Protein AF-A0A241W2V7-F1 (afdb_monomer_lite)

Sequence (87 aa):
MRKNTVSKNNGQIFLMYMDVVLYATHATQPFTSRDLSLYVIQGNEKVAYHCVAYLIELGYLEAVGRGIYRATQYAKDIMNVERKIVV

Foldseek 3Di:
DDPPPDDPPPVVLVVLLVQVLVCQLPDPAWDALVCCCVPGDVDDSVSSVVSQVVCVVVQQKDDPDDRTIGGDVVSNVVVCVVVDDPD

Structure (mmCIF, N/CA/C/O backbone):
data_AF-A0A241W2V7-F1
#
_entry.id   AF-A0A241W2V7-F1
#
loop_
_atom_site.group_PDB
_atom_site.id
_atom_site.type_symbol
_atom_site.label_atom_id
_atom_site.label_alt_id
_atom_site.label_comp_id
_atom_site.label_asym_id
_atom_site.label_entity_id
_atom_site.label_seq_id
_atom_site.pdbx_PDB_ins_code
_atom_site.Cartn_x
_atom_site.Cartn_y
_atom_site.Cartn_z
_atom_site.occupancy
_atom_site.B_iso_or_equiv
_atom_site.auth_seq_id
_atom_site.auth_comp_id
_atom_site.auth_asym_id
_atom_site.auth_atom_id
_atom_site.pdbx_PDB_model_num
ATOM 1 N N . MET A 1 1 ? 23.165 1.159 -35.617 1.00 41.97 1 MET A N 1
ATOM 2 C CA . MET A 1 1 ? 21.760 1.442 -35.242 1.00 41.97 1 MET A CA 1
ATOM 3 C C . MET A 1 1 ? 21.634 1.447 -33.722 1.00 41.97 1 MET A C 1
ATOM 5 O O . MET A 1 1 ? 21.730 0.390 -33.112 1.00 41.97 1 MET A O 1
ATOM 9 N N . ARG A 1 2 ? 21.492 2.623 -33.095 1.00 42.28 2 ARG A N 1
ATOM 10 C CA . ARG A 1 2 ? 21.168 2.723 -31.662 1.00 42.28 2 ARG A CA 1
ATOM 11 C C . ARG A 1 2 ? 19.698 2.339 -31.491 1.00 42.28 2 ARG A C 1
ATOM 13 O O . ARG A 1 2 ? 18.837 2.958 -32.105 1.00 42.28 2 ARG A O 1
ATOM 20 N N . LYS A 1 3 ? 19.420 1.294 -30.709 1.00 43.38 3 LYS A N 1
ATOM 21 C CA . LYS A 1 3 ? 18.052 0.957 -30.307 1.00 43.38 3 LYS A CA 1
ATOM 22 C C . LYS A 1 3 ? 17.541 2.108 -29.438 1.00 43.38 3 LYS A C 1
ATOM 24 O O . LYS A 1 3 ? 18.168 2.431 -28.434 1.00 43.38 3 LYS A O 1
ATOM 29 N N . ASN A 1 4 ? 16.440 2.733 -29.843 1.00 38.41 4 ASN A N 1
ATOM 30 C CA . ASN A 1 4 ? 15.711 3.697 -29.025 1.00 38.41 4 ASN A CA 1
ATOM 31 C C . ASN A 1 4 ? 15.141 2.973 -27.795 1.00 38.41 4 ASN A C 1
ATOM 33 O O . ASN A 1 4 ? 14.048 2.418 -27.841 1.00 38.41 4 ASN A O 1
ATOM 37 N N . THR A 1 5 ? 15.891 2.942 -26.696 1.00 42.84 5 THR A N 1
ATOM 38 C CA . THR A 1 5 ? 15.414 2.520 -25.371 1.00 42.84 5 THR A CA 1
ATOM 39 C C . THR A 1 5 ? 14.718 3.696 -24.694 1.00 42.84 5 THR A C 1
ATOM 41 O O . THR A 1 5 ? 15.223 4.274 -23.739 1.00 42.84 5 THR A O 1
ATOM 44 N N . VAL A 1 6 ? 13.549 4.080 -25.200 1.00 51.09 6 VAL A N 1
ATOM 45 C CA . VAL A 1 6 ? 12.616 4.888 -24.409 1.00 51.09 6 VAL A CA 1
ATOM 46 C C . VAL A 1 6 ? 11.693 3.913 -23.668 1.00 51.09 6 VAL A C 1
ATOM 48 O O . VAL A 1 6 ? 11.032 3.089 -24.289 1.00 51.09 6 VAL A O 1
ATOM 51 N N . SER A 1 7 ? 11.663 4.009 -22.332 1.00 48.41 7 SER A N 1
ATOM 52 C CA . SER A 1 7 ? 10.523 3.621 -21.480 1.00 48.41 7 SER A CA 1
ATOM 53 C C . SER A 1 7 ? 10.147 2.125 -21.336 1.00 48.41 7 SER A C 1
ATOM 55 O O . SER A 1 7 ? 8.981 1.767 -21.489 1.00 48.41 7 SER A O 1
ATOM 57 N N . LYS A 1 8 ? 11.071 1.231 -20.946 1.00 48.69 8 LYS A N 1
ATOM 58 C CA . LYS A 1 8 ? 10.673 -0.092 -20.390 1.00 48.69 8 LYS A CA 1
ATOM 59 C C . LYS A 1 8 ? 10.460 -0.096 -18.867 1.00 48.69 8 LYS A C 1
ATOM 61 O O . LYS A 1 8 ? 9.626 -0.854 -18.391 1.00 48.69 8 LYS A O 1
ATOM 66 N N . ASN A 1 9 ? 11.129 0.786 -18.120 1.00 66.25 9 ASN A N 1
ATOM 67 C CA . ASN A 1 9 ? 11.106 0.746 -16.650 1.00 66.25 9 ASN A CA 1
ATOM 68 C C . ASN A 1 9 ? 9.891 1.456 -16.027 1.00 66.25 9 ASN A C 1
ATOM 70 O O . ASN A 1 9 ? 9.341 0.966 -15.048 1.00 66.25 9 ASN A O 1
ATOM 74 N N . ASN A 1 10 ? 9.431 2.579 -16.593 1.00 74.19 10 ASN A N 1
ATOM 75 C CA . ASN A 1 10 ? 8.392 3.398 -15.950 1.00 74.19 10 ASN A CA 1
ATOM 76 C C . ASN A 1 10 ? 7.024 2.705 -15.917 1.00 74.19 10 ASN A C 1
ATOM 78 O O . ASN A 1 10 ? 6.325 2.786 -14.912 1.00 74.19 10 ASN A O 1
ATOM 82 N N . GLY A 1 11 ? 6.662 1.989 -16.987 1.00 81.69 11 GLY A N 1
ATOM 83 C CA . GLY A 1 11 ? 5.416 1.220 -17.030 1.00 81.69 11 GLY A CA 1
ATOM 84 C C . GLY A 1 11 ? 5.402 0.077 -16.013 1.00 81.69 11 GLY A C 1
ATOM 85 O O . GLY A 1 11 ? 4.406 -0.121 -15.332 1.00 81.69 11 GLY A O 1
ATOM 86 N N . GLN A 1 12 ? 6.525 -0.629 -15.850 1.00 84.75 12 GLN A N 1
ATOM 87 C CA . GLN A 1 12 ? 6.650 -1.704 -14.859 1.00 84.75 12 GLN A CA 1
ATOM 88 C C . GLN A 1 12 ? 6.584 -1.173 -13.423 1.00 84.75 12 GLN A C 1
ATOM 90 O O . GLN A 1 12 ? 5.931 -1.776 -12.579 1.00 84.75 12 GLN A O 1
ATOM 95 N N . ILE A 1 13 ? 7.209 -0.022 -13.158 1.00 87.12 13 ILE A N 1
ATOM 96 C CA . ILE A 1 13 ? 7.143 0.647 -11.852 1.00 87.12 13 ILE A CA 1
ATOM 97 C C . ILE A 1 13 ? 5.711 1.101 -11.544 1.00 87.12 13 ILE A C 1
ATOM 99 O O . ILE A 1 13 ? 5.227 0.885 -10.438 1.00 87.12 13 ILE A O 1
ATOM 103 N N . PHE A 1 14 ? 5.016 1.689 -12.521 1.00 90.44 14 PHE A N 1
ATOM 104 C CA . PHE A 1 14 ? 3.617 2.080 -12.362 1.00 90.44 14 PHE A CA 1
ATOM 105 C C . PHE A 1 14 ? 2.715 0.880 -12.050 1.00 90.44 14 PHE A C 1
ATOM 107 O O . PHE A 1 14 ? 1.925 0.943 -11.111 1.00 90.44 14 PHE A O 1
ATOM 114 N N . LEU A 1 15 ? 2.857 -0.218 -12.802 1.00 91.94 15 LEU A N 1
ATOM 115 C CA . LEU A 1 15 ? 2.090 -1.442 -12.557 1.00 91.94 15 LEU A CA 1
ATOM 116 C C . LEU A 1 15 ? 2.370 -2.003 -11.161 1.00 91.94 15 LEU A C 1
ATOM 118 O O . LEU A 1 15 ? 1.431 -2.305 -10.442 1.00 91.94 15 LEU A O 1
ATOM 122 N N . MET A 1 16 ? 3.633 -2.014 -10.728 1.00 92.50 16 MET A N 1
ATOM 123 C CA . MET A 1 16 ? 4.000 -2.426 -9.372 1.00 92.50 16 MET A CA 1
ATOM 124 C C . MET A 1 16 ? 3.300 -1.582 -8.295 1.00 92.50 16 MET A C 1
ATOM 126 O O . MET A 1 16 ? 2.832 -2.125 -7.297 1.00 92.50 16 MET A O 1
ATOM 130 N N . TYR A 1 17 ? 3.213 -0.260 -8.472 1.00 94.62 17 TYR A N 1
ATOM 131 C CA . TYR A 1 17 ? 2.476 0.600 -7.541 1.00 94.62 17 TYR A CA 1
ATOM 132 C C . TYR A 1 17 ? 0.981 0.280 -7.533 1.00 94.62 17 TYR A C 1
ATOM 134 O O . TYR A 1 17 ? 0.387 0.179 -6.460 1.00 94.62 17 TYR A O 1
ATOM 142 N N . MET A 1 18 ? 0.389 0.064 -8.708 1.00 95.19 18 MET A N 1
ATOM 143 C CA . MET A 1 18 ? -1.021 -0.307 -8.824 1.00 95.19 18 MET A CA 1
ATOM 144 C C . MET A 1 18 ? -1.324 -1.672 -8.204 1.00 95.19 18 MET A C 1
ATOM 146 O O . MET A 1 18 ? -2.320 -1.793 -7.495 1.00 95.19 18 MET A O 1
ATOM 150 N N . ASP A 1 19 ? -0.453 -2.664 -8.383 1.00 95.12 19 ASP A N 1
ATOM 151 C CA . ASP A 1 19 ? -0.597 -3.990 -7.776 1.00 95.12 19 ASP A CA 1
ATOM 152 C C . ASP A 1 19 ? -0.602 -3.899 -6.241 1.00 95.12 19 ASP A C 1
ATOM 154 O O . ASP A 1 19 ? -1.430 -4.522 -5.573 1.00 95.12 19 ASP A O 1
ATOM 158 N N . VAL A 1 20 ? 0.266 -3.057 -5.666 1.00 96.19 20 VAL A N 1
ATOM 159 C CA . VAL A 1 20 ? 0.302 -2.818 -4.214 1.00 96.19 20 VAL A CA 1
ATOM 160 C C . VAL A 1 20 ? -0.946 -2.092 -3.725 1.00 96.19 20 VAL A C 1
ATOM 162 O O . VAL A 1 20 ? -1.503 -2.487 -2.701 1.00 96.19 20 VAL A O 1
ATOM 165 N N . VAL A 1 21 ? -1.420 -1.062 -4.432 1.00 96.75 21 VAL A N 1
ATOM 166 C CA . VAL A 1 21 ? -2.658 -0.355 -4.058 1.00 96.75 21 VAL A CA 1
ATOM 167 C C . VAL A 1 21 ? -3.866 -1.291 -4.149 1.00 96.75 21 VAL A C 1
ATOM 169 O O . VAL A 1 21 ? -4.696 -1.313 -3.238 1.00 96.75 21 VAL A O 1
ATOM 172 N N . LEU A 1 22 ? -3.951 -2.116 -5.194 1.00 95.69 22 LEU A N 1
ATOM 173 C CA . LEU A 1 22 ? -5.022 -3.097 -5.365 1.00 95.69 22 LEU A CA 1
ATOM 174 C C . LEU A 1 22 ? -5.026 -4.130 -4.231 1.00 95.69 22 LEU A C 1
ATOM 176 O O . LEU A 1 22 ? -6.077 -4.382 -3.639 1.00 95.69 22 LEU A O 1
ATOM 180 N N . TYR A 1 23 ? -3.856 -4.671 -3.884 1.00 96.12 23 TYR A N 1
ATOM 181 C CA . TYR A 1 23 ? -3.699 -5.566 -2.738 1.00 96.12 23 TYR A CA 1
ATOM 182 C C . TYR A 1 23 ? -4.124 -4.882 -1.431 1.00 96.12 23 TYR A C 1
ATOM 184 O O . TYR A 1 23 ? -4.966 -5.394 -0.695 1.00 96.12 23 TYR A O 1
ATOM 192 N N . ALA A 1 24 ? -3.580 -3.696 -1.154 1.00 96.62 24 ALA A N 1
ATOM 193 C CA . ALA A 1 24 ? -3.775 -2.996 0.110 1.00 96.62 24 ALA A CA 1
ATOM 194 C C . ALA A 1 24 ? -5.233 -2.591 0.356 1.00 96.62 24 ALA A C 1
ATOM 196 O O . ALA A 1 24 ? -5.700 -2.608 1.495 1.00 96.62 24 ALA A O 1
ATOM 197 N N . THR A 1 25 ? -5.954 -2.221 -0.701 1.00 96.50 25 THR A N 1
ATOM 198 C CA . THR A 1 25 ? -7.356 -1.790 -0.621 1.00 96.50 25 THR A CA 1
ATOM 199 C C . THR A 1 25 ? -8.322 -2.944 -0.353 1.00 96.50 25 THR A C 1
ATOM 201 O O . THR A 1 25 ? -9.370 -2.720 0.253 1.00 96.50 25 THR A O 1
ATOM 204 N N . HIS A 1 26 ? -7.941 -4.175 -0.708 1.00 94.25 26 HIS A N 1
ATOM 205 C CA . HIS A 1 26 ? -8.704 -5.399 -0.438 1.00 94.25 26 HIS A CA 1
ATOM 206 C C . HIS A 1 26 ? -8.196 -6.180 0.783 1.00 94.25 26 HIS A C 1
ATOM 208 O O . HIS A 1 26 ? -8.852 -7.125 1.225 1.00 94.25 26 HIS A O 1
ATOM 214 N N . ALA A 1 27 ? -7.051 -5.797 1.352 1.00 94.69 27 ALA A N 1
ATOM 215 C CA . ALA A 1 27 ? -6.517 -6.418 2.554 1.00 94.69 27 ALA A CA 1
ATOM 216 C C . ALA A 1 27 ? -7.463 -6.189 3.747 1.00 94.69 27 ALA A C 1
ATOM 218 O O . ALA A 1 27 ? -7.757 -5.056 4.135 1.00 94.69 27 ALA A O 1
ATOM 219 N N . THR A 1 28 ? -7.926 -7.278 4.363 1.00 91.06 28 THR A N 1
ATOM 220 C CA . THR A 1 28 ? -8.810 -7.232 5.541 1.00 91.06 28 THR A CA 1
ATOM 221 C C . THR A 1 28 ? -8.056 -6.964 6.844 1.00 91.06 28 THR A C 1
ATOM 223 O O . THR A 1 28 ? -8.677 -6.694 7.868 1.00 91.06 28 THR A O 1
ATOM 226 N N . GLN A 1 29 ? -6.725 -7.062 6.826 1.00 95.06 29 GLN A N 1
ATOM 227 C CA . GLN A 1 29 ? -5.843 -6.816 7.966 1.00 95.06 29 GLN A CA 1
ATOM 228 C C . GLN A 1 29 ? -4.633 -5.974 7.526 1.00 95.06 29 GLN A C 1
ATOM 230 O O . GLN A 1 29 ? -4.269 -6.012 6.347 1.00 95.06 29 GLN A O 1
ATOM 235 N N . PRO A 1 30 ? -4.001 -5.218 8.443 1.00 96.94 30 PRO A N 1
ATOM 236 C CA . PRO A 1 30 ? -2.741 -4.541 8.155 1.00 96.94 30 PRO A CA 1
ATOM 237 C C . PRO A 1 30 ? -1.644 -5.522 7.716 1.00 96.94 30 PRO A C 1
ATOM 239 O O . PRO A 1 30 ? -1.624 -6.671 8.149 1.00 96.94 30 PRO A O 1
ATOM 242 N N . PHE A 1 31 ? -0.718 -5.055 6.883 1.00 97.00 31 PHE A N 1
ATOM 243 C CA . PHE A 1 31 ? 0.329 -5.868 6.257 1.00 97.00 31 PHE A CA 1
ATOM 244 C C . PHE A 1 31 ? 1.716 -5.238 6.424 1.00 97.00 31 PHE A C 1
ATOM 246 O O . PHE A 1 31 ? 1.857 -4.069 6.784 1.00 97.00 31 PHE A O 1
ATOM 253 N N . THR A 1 32 ? 2.755 -6.014 6.140 1.00 95.88 32 THR A N 1
ATOM 254 C CA . THR A 1 32 ? 4.162 -5.599 6.202 1.00 95.88 32 THR A CA 1
ATOM 255 C C . THR A 1 32 ? 4.783 -5.496 4.806 1.00 95.88 32 THR A C 1
ATOM 257 O O . THR A 1 32 ? 4.263 -6.037 3.828 1.00 95.88 32 THR A O 1
ATOM 260 N N . SER A 1 33 ? 5.949 -4.851 4.692 1.00 92.75 33 SER A N 1
ATOM 261 C CA . SER A 1 33 ? 6.726 -4.847 3.437 1.00 92.75 33 SER A CA 1
ATOM 262 C C . SER A 1 33 ? 7.154 -6.254 3.011 1.00 92.75 33 SER A C 1
ATOM 264 O O . SER A 1 33 ? 7.292 -6.527 1.817 1.00 92.75 33 SER A O 1
ATOM 266 N N . ARG A 1 34 ? 7.325 -7.165 3.977 1.00 93.06 34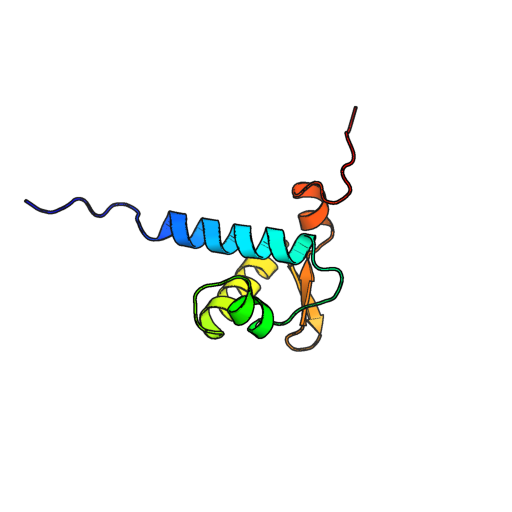 ARG A N 1
ATOM 267 C CA . ARG A 1 34 ? 7.620 -8.572 3.710 1.00 93.06 34 ARG A CA 1
ATOM 268 C C . ARG A 1 34 ? 6.453 -9.261 3.009 1.00 93.06 34 ARG A C 1
ATOM 270 O O . ARG A 1 34 ? 6.689 -9.948 2.019 1.00 93.06 34 ARG A O 1
ATOM 277 N N . ASP A 1 35 ? 5.221 -9.030 3.454 1.00 94.00 35 ASP A N 1
ATOM 278 C CA . ASP A 1 35 ? 4.028 -9.590 2.803 1.00 94.00 35 ASP A CA 1
ATOM 279 C C . ASP A 1 35 ? 3.936 -9.135 1.343 1.00 94.00 35 ASP A C 1
ATOM 281 O O . ASP A 1 35 ? 3.739 -9.950 0.444 1.00 94.00 35 ASP A O 1
ATOM 285 N N . LEU A 1 36 ? 4.195 -7.851 1.080 1.00 93.81 36 LEU A N 1
ATOM 286 C CA . LEU A 1 36 ? 4.228 -7.334 -0.289 1.00 93.81 36 LEU A CA 1
ATOM 287 C C . LEU A 1 36 ? 5.310 -8.001 -1.142 1.00 93.81 36 LEU A C 1
ATOM 289 O O . LEU A 1 36 ? 5.050 -8.323 -2.296 1.00 93.81 36 LEU A O 1
ATOM 293 N N . SER A 1 37 ? 6.505 -8.237 -0.594 1.00 93.00 37 SER A N 1
ATOM 294 C CA . SER A 1 37 ? 7.575 -8.926 -1.331 1.00 93.00 37 SER A CA 1
ATOM 295 C C . SER A 1 37 ? 7.271 -10.398 -1.627 1.00 93.00 37 SER A C 1
ATOM 297 O O . SER A 1 37 ? 7.790 -10.946 -2.592 1.00 93.00 37 SER A O 1
ATOM 299 N N . LEU A 1 38 ? 6.440 -11.047 -0.805 1.00 91.12 38 LEU A N 1
ATOM 300 C CA . LEU A 1 38 ? 6.077 -12.454 -0.980 1.00 91.12 38 LEU A CA 1
ATOM 301 C C . LEU A 1 38 ? 4.895 -12.640 -1.933 1.00 91.12 38 LEU A C 1
ATOM 303 O O . LEU A 1 38 ? 4.870 -13.617 -2.678 1.00 91.12 38 LEU A O 1
ATOM 307 N N . TYR A 1 39 ? 3.920 -11.728 -1.897 1.00 89.88 39 TYR A N 1
ATOM 308 C CA . TYR A 1 39 ? 2.619 -11.945 -2.536 1.00 89.88 39 TYR A CA 1
ATOM 309 C C . TYR A 1 39 ? 2.300 -10.986 -3.684 1.00 89.88 39 TYR A C 1
ATOM 311 O O . TYR A 1 39 ? 1.392 -11.276 -4.459 1.00 89.88 39 TYR A O 1
ATOM 319 N N . VAL A 1 40 ? 3.008 -9.859 -3.807 1.00 91.56 40 VAL A N 1
ATOM 320 C CA . VAL A 1 40 ? 2.637 -8.787 -4.749 1.00 91.56 40 VAL A CA 1
ATOM 321 C C . VAL A 1 40 ? 3.795 -8.418 -5.671 1.00 91.56 40 VAL A C 1
ATOM 323 O O . VAL A 1 40 ? 3.665 -8.439 -6.891 1.00 91.56 40 VAL A O 1
ATOM 326 N N . ILE A 1 41 ? 4.951 -8.091 -5.101 1.00 87.81 41 ILE A N 1
ATOM 327 C CA . ILE A 1 41 ? 6.103 -7.584 -5.840 1.00 87.81 41 ILE A CA 1
ATOM 328 C C . ILE A 1 41 ? 7.034 -8.751 -6.158 1.00 87.81 41 ILE A C 1
ATOM 330 O O . ILE A 1 41 ? 7.590 -9.363 -5.252 1.00 87.81 41 ILE A O 1
ATOM 334 N N . GLN A 1 42 ? 7.284 -9.008 -7.446 1.00 74.69 42 GLN A N 1
ATOM 335 C CA . GLN A 1 42 ? 8.371 -9.893 -7.879 1.00 74.69 42 GLN A CA 1
ATOM 336 C C . GLN A 1 42 ? 9.726 -9.218 -7.608 1.00 74.69 42 GLN A C 1
ATOM 338 O O . GLN A 1 42 ? 10.334 -8.616 -8.493 1.00 74.69 42 GLN A O 1
ATOM 343 N N . GLY A 1 43 ? 10.186 -9.244 -6.357 1.00 68.69 43 GLY A N 1
ATOM 344 C CA . GLY A 1 43 ? 11.379 -8.513 -5.947 1.00 68.69 43 GLY A CA 1
ATOM 345 C C . GLY A 1 43 ? 11.799 -8.775 -4.506 1.00 68.69 43 GLY A C 1
ATOM 346 O O . GLY A 1 43 ? 11.261 -9.635 -3.818 1.00 68.69 43 GLY A O 1
ATOM 347 N N . ASN A 1 44 ? 12.804 -8.027 -4.051 1.00 79.94 44 ASN A N 1
ATOM 348 C CA . ASN A 1 44 ? 13.283 -8.108 -2.675 1.00 79.94 44 ASN A CA 1
ATOM 349 C C . ASN A 1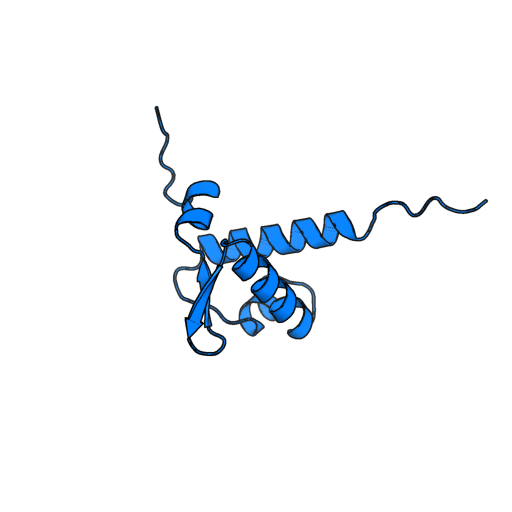 44 ? 12.531 -7.131 -1.752 1.00 79.94 44 ASN A C 1
ATOM 351 O O . ASN A 1 44 ? 11.939 -6.145 -2.195 1.00 79.94 44 ASN A O 1
ATOM 355 N N . GLU A 1 45 ? 12.605 -7.378 -0.445 1.00 88.00 45 GLU A N 1
ATOM 356 C CA . GLU A 1 45 ? 11.929 -6.582 0.590 1.00 88.00 45 GLU A CA 1
ATOM 357 C C . GLU A 1 45 ? 12.304 -5.089 0.558 1.00 88.00 45 GLU A C 1
ATOM 359 O O . GLU A 1 45 ? 11.492 -4.228 0.893 1.00 88.00 45 GLU A O 1
ATOM 364 N N . LYS A 1 46 ? 13.507 -4.751 0.076 1.00 89.88 46 LYS A N 1
ATOM 365 C CA . LYS A 1 46 ? 13.948 -3.359 -0.071 1.00 89.88 46 LYS A CA 1
ATOM 366 C C . LYS A 1 46 ? 13.123 -2.606 -1.118 1.00 89.88 46 LYS A C 1
ATOM 368 O O . LYS A 1 46 ? 12.755 -1.457 -0.886 1.00 89.88 46 LYS A O 1
ATOM 373 N N . VAL A 1 47 ? 12.807 -3.239 -2.251 1.00 90.12 47 VAL A N 1
ATOM 374 C CA . VAL A 1 47 ? 11.924 -2.645 -3.270 1.00 90.12 47 VAL A CA 1
ATOM 375 C C . VAL A 1 47 ? 10.522 -2.441 -2.700 1.00 90.12 47 VAL A C 1
ATOM 377 O O . VAL A 1 47 ? 9.955 -1.362 -2.861 1.00 90.12 47 VAL A O 1
ATOM 380 N N . ALA A 1 48 ? 9.999 -3.428 -1.966 1.00 92.94 48 ALA A N 1
ATOM 381 C CA . ALA A 1 48 ? 8.706 -3.309 -1.296 1.00 92.94 48 ALA A CA 1
ATOM 382 C C . ALA A 1 48 ? 8.676 -2.148 -0.292 1.00 92.94 48 ALA A C 1
ATOM 384 O O . ALA A 1 48 ? 7.739 -1.355 -0.296 1.00 92.94 48 ALA A O 1
ATOM 385 N N . TYR A 1 49 ? 9.732 -1.987 0.505 1.00 93.12 49 TYR A N 1
ATOM 386 C CA . TYR A 1 49 ? 9.865 -0.869 1.435 1.00 93.12 49 TYR A CA 1
ATOM 387 C C . TYR A 1 49 ? 9.830 0.496 0.729 1.00 93.12 49 TYR A C 1
ATOM 389 O O . TYR A 1 49 ? 9.085 1.381 1.147 1.00 93.12 49 TYR A O 1
ATOM 397 N N . HIS A 1 50 ? 10.593 0.671 -0.356 1.00 93.12 50 HIS A N 1
ATOM 398 C CA . HIS A 1 50 ? 10.588 1.928 -1.112 1.00 93.12 50 HIS A CA 1
ATOM 399 C C . HIS A 1 50 ? 9.234 2.202 -1.779 1.00 93.12 50 HIS A C 1
ATOM 401 O O . HIS A 1 50 ? 8.781 3.343 -1.787 1.00 93.12 50 HIS A O 1
ATOM 407 N N . CYS A 1 51 ? 8.574 1.158 -2.285 1.00 94.31 51 CYS A N 1
ATOM 408 C CA . CYS A 1 51 ? 7.224 1.244 -2.835 1.00 94.31 51 CYS A CA 1
ATOM 409 C C . CYS A 1 51 ? 6.219 1.735 -1.781 1.00 94.31 51 CYS A C 1
ATOM 411 O O . CYS A 1 51 ? 5.490 2.695 -2.022 1.00 94.31 51 CYS A O 1
ATOM 413 N N . VAL A 1 52 ? 6.237 1.143 -0.582 1.00 96.31 52 VAL A N 1
ATOM 414 C CA . VAL A 1 52 ? 5.372 1.570 0.526 1.00 96.31 52 VAL A CA 1
ATOM 415 C C . VAL A 1 52 ? 5.649 3.015 0.922 1.00 96.31 52 VAL A C 1
ATOM 417 O O . VAL A 1 52 ? 4.706 3.787 1.055 1.00 96.31 52 VAL A O 1
ATOM 420 N N . ALA A 1 53 ? 6.918 3.399 1.084 1.00 96.44 53 ALA A N 1
ATOM 421 C CA . ALA A 1 53 ? 7.278 4.766 1.458 1.00 96.44 53 ALA A CA 1
ATOM 422 C C . ALA A 1 53 ? 6.725 5.793 0.457 1.00 96.44 53 ALA A C 1
ATOM 424 O O . ALA A 1 53 ? 6.133 6.791 0.864 1.00 96.44 53 ALA A O 1
ATOM 425 N N . TYR A 1 54 ? 6.844 5.504 -0.840 1.00 96.62 54 TYR A N 1
ATOM 426 C CA . TYR A 1 54 ? 6.316 6.364 -1.894 1.00 96.62 54 TYR A CA 1
ATOM 427 C C . TYR A 1 54 ? 4.780 6.427 -1.893 1.00 96.62 54 TYR A C 1
ATOM 429 O O . TYR A 1 54 ? 4.193 7.499 -2.002 1.00 96.62 54 TYR A O 1
ATOM 437 N N . LEU A 1 55 ? 4.098 5.294 -1.707 1.00 97.38 55 LEU A N 1
ATOM 438 C CA . LEU A 1 55 ? 2.633 5.260 -1.646 1.00 97.38 55 LEU A CA 1
ATOM 439 C C . LEU A 1 55 ? 2.060 5.908 -0.374 1.00 97.38 55 LEU A C 1
ATOM 441 O O . LEU A 1 55 ? 0.923 6.382 -0.402 1.00 97.38 55 LEU A O 1
ATOM 445 N N . ILE A 1 56 ? 2.829 5.959 0.719 1.00 97.88 56 ILE A N 1
ATOM 446 C CA . ILE A 1 56 ? 2.494 6.759 1.906 1.00 97.88 56 ILE A CA 1
ATOM 447 C C . ILE A 1 56 ? 2.606 8.251 1.589 1.00 97.88 56 ILE A C 1
ATOM 449 O O . ILE A 1 56 ? 1.692 9.004 1.910 1.00 97.88 56 ILE A O 1
ATOM 453 N N . GLU A 1 57 ? 3.688 8.681 0.932 1.00 97.56 57 GLU A N 1
ATOM 454 C CA . GLU A 1 57 ? 3.876 10.081 0.521 1.00 97.56 57 GLU A CA 1
ATOM 455 C C . GLU A 1 57 ? 2.733 10.568 -0.384 1.00 97.56 57 GLU A C 1
ATOM 457 O O . GLU A 1 57 ? 2.255 11.691 -0.246 1.00 97.56 57 GLU A O 1
ATOM 462 N N . LEU A 1 58 ? 2.238 9.689 -1.257 1.00 96.88 58 LEU A N 1
ATOM 463 C CA . LEU A 1 58 ? 1.090 9.956 -2.124 1.00 96.88 58 LEU A CA 1
ATOM 464 C C . LEU A 1 58 ? -0.282 9.827 -1.428 1.00 96.88 58 LEU A C 1
ATOM 466 O O . LEU A 1 58 ? -1.304 10.093 -2.058 1.00 96.88 58 LEU A O 1
ATOM 470 N N . GLY A 1 59 ? -0.336 9.403 -0.161 1.00 97.38 59 GLY A N 1
ATOM 471 C CA . GLY A 1 59 ? -1.573 9.289 0.622 1.00 97.38 59 GLY A CA 1
ATOM 472 C C . GLY A 1 59 ? -2.420 8.040 0.348 1.00 97.38 59 GLY A C 1
ATOM 473 O O . GLY A 1 59 ? -3.550 7.945 0.835 1.00 97.38 59 GLY A O 1
ATOM 474 N N . TYR A 1 60 ? -1.905 7.061 -0.401 1.00 97.88 60 TYR A N 1
ATOM 475 C CA . TYR A 1 60 ? -2.616 5.801 -0.656 1.00 97.88 60 TYR A CA 1
ATOM 476 C C . TYR A 1 60 ? -2.499 4.812 0.507 1.00 97.88 60 TYR A C 1
ATOM 478 O O . TYR A 1 60 ? -3.413 4.024 0.758 1.00 97.88 60 TYR A O 1
ATOM 486 N N . LEU A 1 61 ? -1.376 4.847 1.224 1.00 98.31 61 LEU A N 1
ATOM 487 C CA . LEU A 1 61 ? -1.107 3.997 2.381 1.00 98.31 61 LEU A CA 1
ATOM 488 C C . LEU A 1 61 ? -0.858 4.839 3.633 1.00 98.31 61 LEU A C 1
ATOM 490 O O . LEU A 1 61 ? -0.462 5.997 3.555 1.00 98.31 61 LEU A O 1
ATOM 494 N N . GLU A 1 62 ? -1.029 4.224 4.796 1.00 98.06 62 GLU A N 1
ATOM 495 C CA . GLU A 1 62 ? -0.643 4.801 6.082 1.00 98.06 62 GLU A CA 1
ATOM 496 C C . GLU A 1 62 ? 0.040 3.761 6.975 1.00 98.06 62 GLU A C 1
ATOM 498 O O . GLU A 1 62 ? -0.250 2.561 6.907 1.00 98.06 62 GLU A O 1
ATOM 503 N N . ALA A 1 63 ? 0.963 4.224 7.821 1.00 97.25 63 ALA A N 1
ATOM 504 C CA . ALA A 1 63 ? 1.588 3.397 8.844 1.00 97.25 63 ALA A CA 1
ATOM 505 C C . ALA A 1 63 ? 0.694 3.345 10.090 1.00 97.25 63 ALA A C 1
ATOM 507 O O . ALA A 1 63 ? 0.340 4.377 10.653 1.00 97.25 63 ALA A O 1
ATOM 508 N N . VAL A 1 64 ? 0.373 2.137 10.548 1.00 96.38 64 VAL A N 1
ATOM 509 C CA . VAL A 1 64 ? -0.429 1.898 11.766 1.00 96.38 64 VAL A CA 1
ATOM 510 C C . VAL A 1 64 ? 0.393 1.309 12.911 1.00 96.38 64 VAL A C 1
ATOM 512 O O . VAL A 1 64 ? -0.117 1.062 13.999 1.00 96.38 64 VAL A O 1
ATOM 515 N N . GLY A 1 65 ? 1.681 1.081 12.669 1.00 94.12 65 GLY A N 1
ATOM 516 C CA . GLY A 1 65 ? 2.641 0.577 13.635 1.00 94.12 65 GLY A CA 1
ATOM 517 C C . GLY A 1 65 ? 4.037 0.515 13.024 1.00 94.12 65 GLY A C 1
ATOM 518 O O . GLY A 1 65 ? 4.253 0.881 11.866 1.00 94.12 65 GLY A O 1
ATOM 519 N N . ARG A 1 66 ? 5.011 0.030 13.798 1.00 93.56 66 ARG A N 1
ATOM 520 C CA . ARG A 1 66 ? 6.388 -0.121 13.315 1.00 93.56 66 ARG A CA 1
ATOM 521 C C . ARG A 1 66 ? 6.448 -1.196 12.224 1.00 93.56 66 ARG A C 1
ATOM 523 O O . ARG A 1 66 ? 6.421 -2.380 12.532 1.00 93.56 66 ARG A O 1
ATOM 530 N N . GLY A 1 67 ? 6.561 -0.767 10.966 1.00 92.94 67 GLY A N 1
ATOM 531 C CA . GLY A 1 67 ? 6.630 -1.667 9.808 1.00 92.94 67 GLY A CA 1
ATOM 532 C C . GLY A 1 67 ? 5.296 -2.324 9.439 1.00 92.94 67 GLY A C 1
ATOM 533 O O . GLY A 1 67 ? 5.302 -3.353 8.769 1.00 92.94 67 GLY A O 1
ATOM 534 N N . ILE A 1 68 ? 4.176 -1.753 9.894 1.00 97.31 68 ILE A N 1
ATOM 535 C CA . ILE A 1 68 ? 2.825 -2.264 9.646 1.00 97.31 68 ILE A CA 1
ATOM 536 C C . ILE A 1 68 ? 2.011 -1.169 8.956 1.00 97.31 68 ILE A C 1
ATOM 538 O O . ILE A 1 68 ? 1.960 -0.031 9.434 1.00 97.31 68 ILE A O 1
ATOM 542 N N . TYR A 1 69 ? 1.359 -1.527 7.855 1.00 97.81 69 TYR A N 1
ATOM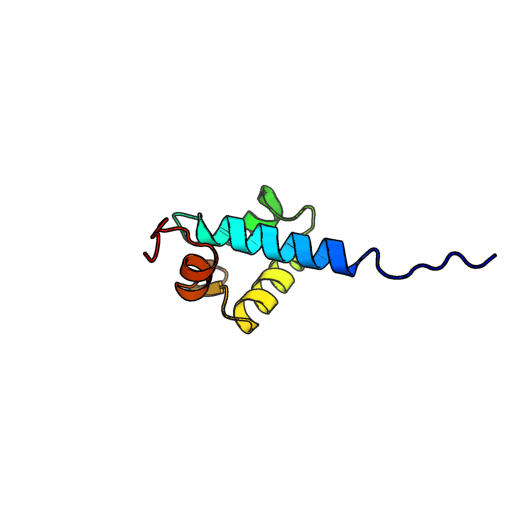 543 C CA . TYR A 1 69 ? 0.716 -0.605 6.928 1.00 97.81 69 TYR A CA 1
ATOM 544 C C . TYR A 1 69 ? -0.707 -1.044 6.589 1.00 97.81 69 TYR A C 1
ATOM 546 O O . TYR A 1 69 ? -1.053 -2.222 6.689 1.00 97.81 69 TYR A O 1
ATOM 554 N N . ARG A 1 70 ? -1.535 -0.096 6.154 1.00 97.81 70 ARG A N 1
ATOM 555 C CA . ARG A 1 70 ? -2.844 -0.365 5.544 1.00 97.81 70 ARG A CA 1
ATOM 556 C C . ARG A 1 70 ? -3.161 0.678 4.472 1.00 97.81 70 ARG A C 1
ATOM 558 O O . ARG A 1 70 ? -2.534 1.735 4.444 1.00 97.81 70 ARG A O 1
ATOM 565 N N . ALA A 1 71 ? -4.141 0.394 3.618 1.00 97.81 71 ALA A N 1
ATOM 566 C CA . ALA A 1 71 ? -4.685 1.400 2.707 1.00 97.81 71 ALA A CA 1
ATOM 567 C C . ALA A 1 71 ? -5.481 2.470 3.467 1.00 97.81 71 ALA A C 1
ATOM 569 O O . ALA A 1 71 ? -6.242 2.143 4.385 1.00 97.81 71 ALA A O 1
ATOM 570 N N . THR A 1 72 ? -5.335 3.727 3.048 1.00 97.38 72 THR A N 1
ATOM 571 C CA . THR A 1 72 ? -6.166 4.839 3.525 1.00 97.38 72 THR A CA 1
ATOM 572 C C . THR A 1 72 ? -7.597 4.711 2.999 1.00 97.38 72 THR A C 1
ATOM 574 O O . THR A 1 72 ? -7.859 3.989 2.032 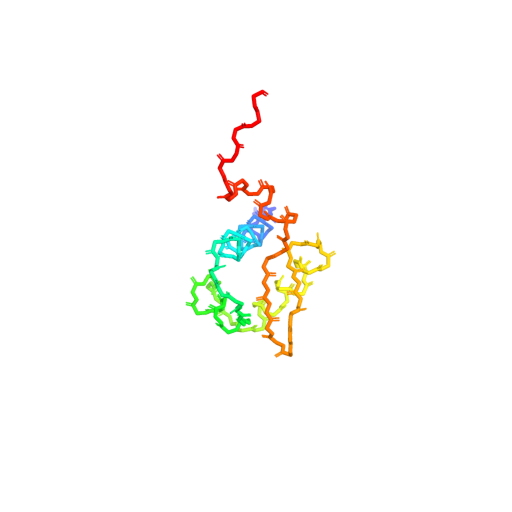1.00 97.38 72 THR A O 1
ATOM 577 N N . GLN A 1 73 ? -8.545 5.433 3.606 1.00 94.06 73 GLN A N 1
ATOM 578 C CA . GLN A 1 73 ? -9.911 5.487 3.073 1.00 94.06 73 GLN A CA 1
ATOM 579 C C . GLN A 1 73 ? -9.938 6.102 1.664 1.00 94.06 73 GLN A C 1
ATOM 581 O O . GLN A 1 73 ? -10.589 5.557 0.782 1.00 94.06 73 GLN A O 1
ATOM 586 N N . TYR A 1 74 ? -9.128 7.139 1.420 1.00 94.12 74 TYR A N 1
ATOM 587 C CA . TYR A 1 74 ? -8.955 7.752 0.099 1.00 94.12 74 TYR A CA 1
ATOM 588 C C . TYR A 1 74 ? -8.616 6.723 -0.992 1.00 94.12 74 TYR A C 1
ATOM 590 O O . TYR A 1 74 ? -9.254 6.697 -2.044 1.00 94.12 74 TYR A O 1
ATOM 598 N N . ALA A 1 75 ? -7.656 5.829 -0.728 1.00 95.62 75 ALA A N 1
ATOM 599 C CA . ALA A 1 75 ? -7.303 4.773 -1.674 1.00 95.62 75 ALA A CA 1
ATOM 600 C C . ALA A 1 75 ? -8.469 3.808 -1.932 1.00 95.62 75 ALA A C 1
ATOM 602 O O . ALA A 1 75 ? -8.702 3.412 -3.073 1.00 95.62 75 ALA A O 1
ATOM 603 N N . LYS A 1 76 ? -9.217 3.434 -0.888 1.00 94.50 76 LYS A N 1
ATOM 604 C CA . LYS A 1 76 ? -10.377 2.537 -1.013 1.00 94.50 76 LYS A CA 1
ATOM 605 C C . LYS A 1 76 ? -11.516 3.168 -1.808 1.00 94.50 76 LYS A C 1
ATOM 607 O O . LYS A 1 76 ? -12.145 2.473 -2.606 1.00 94.50 76 LYS A O 1
ATOM 612 N N . ASP A 1 77 ? -11.746 4.462 -1.615 1.00 91.38 77 ASP A N 1
ATOM 613 C CA . ASP A 1 77 ? -12.783 5.217 -2.315 1.00 91.38 77 ASP A CA 1
ATOM 614 C C . ASP A 1 77 ? -12.466 5.308 -3.813 1.00 91.38 77 ASP A C 1
ATOM 616 O O . ASP A 1 77 ? -13.317 4.992 -4.644 1.00 91.38 77 ASP A O 1
ATOM 620 N N . ILE A 1 78 ? -11.218 5.638 -4.172 1.00 91.31 78 ILE A N 1
ATOM 621 C CA . ILE A 1 78 ? -10.771 5.689 -5.575 1.00 91.31 78 ILE A CA 1
ATOM 622 C C . ILE A 1 78 ? -10.862 4.322 -6.249 1.00 91.31 78 ILE A C 1
ATOM 624 O O . ILE A 1 78 ? -11.281 4.227 -7.402 1.00 91.31 78 ILE A O 1
ATOM 628 N N . MET A 1 79 ? -10.496 3.259 -5.534 1.00 90.31 79 MET A N 1
ATOM 629 C CA . MET A 1 79 ? -10.582 1.892 -6.050 1.00 90.31 79 MET A CA 1
ATOM 630 C C . MET A 1 79 ? -12.014 1.331 -6.025 1.00 90.31 79 MET A C 1
ATOM 632 O O . MET A 1 79 ? -12.223 0.189 -6.430 1.00 90.31 79 MET A O 1
ATOM 636 N N . ASN A 1 80 ? -12.997 2.116 -5.561 1.00 85.00 80 ASN A N 1
ATOM 637 C CA . ASN A 1 80 ? -14.403 1.740 -5.418 1.00 85.00 80 ASN A CA 1
ATOM 638 C C . ASN A 1 80 ? -14.599 0.381 -4.716 1.00 85.00 80 ASN A C 1
ATOM 640 O O . ASN A 1 80 ? -15.423 -0.444 -5.121 1.00 85.00 80 ASN A O 1
ATOM 644 N N . VAL A 1 81 ? -13.832 0.131 -3.650 1.00 76.75 81 VAL A N 1
ATOM 645 C CA . VAL A 1 81 ? -13.857 -1.157 -2.929 1.00 76.75 81 VAL A CA 1
ATOM 646 C C . VAL A 1 81 ? -15.243 -1.445 -2.346 1.00 76.75 81 VAL A C 1
ATOM 648 O O . VAL A 1 81 ? -15.699 -2.587 -2.346 1.00 76.75 81 VAL A O 1
ATOM 651 N N . GLU A 1 82 ? -15.947 -0.406 -1.892 1.00 74.31 82 GLU A N 1
ATOM 652 C CA . GLU A 1 82 ? -17.296 -0.515 -1.321 1.00 74.31 82 GLU A CA 1
ATOM 653 C C . GLU A 1 82 ? -18.402 -0.664 -2.381 1.00 74.31 82 GLU A C 1
ATOM 655 O O . GLU A 1 82 ? -19.571 -0.804 -2.023 1.00 74.31 82 GLU A O 1
ATOM 660 N N . ARG A 1 83 ? -18.049 -0.664 -3.679 1.00 72.31 83 ARG A N 1
ATOM 661 C CA . ARG A 1 83 ? -18.962 -0.853 -4.823 1.00 72.31 83 ARG A CA 1
ATOM 662 C C . ARG A 1 83 ? -20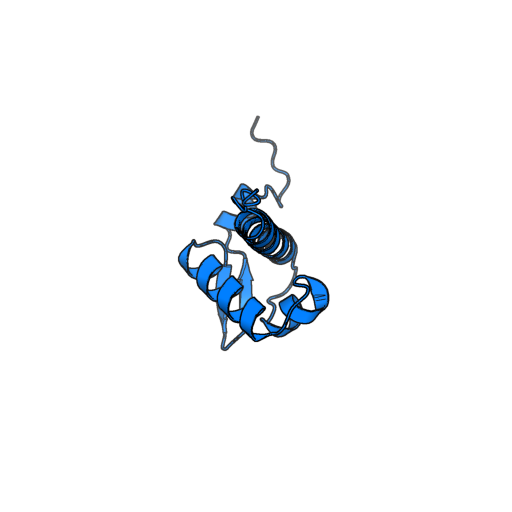.178 0.075 -4.793 1.00 72.31 83 ARG A C 1
ATOM 664 O O . ARG A 1 83 ? -21.284 -0.326 -5.161 1.00 72.31 83 ARG A O 1
ATOM 671 N N . LYS A 1 84 ? -19.992 1.321 -4.359 1.00 70.19 84 LYS A N 1
ATOM 672 C CA . LYS A 1 84 ? -21.073 2.308 -4.350 1.00 70.19 84 LYS A CA 1
ATOM 673 C C . LYS A 1 84 ? -21.201 2.894 -5.750 1.00 70.19 84 LYS A C 1
ATOM 675 O O . LYS A 1 84 ? -20.300 3.570 -6.237 1.00 70.19 84 LYS A O 1
ATOM 680 N N . ILE A 1 85 ? -22.323 2.617 -6.409 1.00 64.19 85 ILE A N 1
ATOM 681 C CA . ILE A 1 85 ? -22.706 3.328 -7.629 1.00 64.19 85 ILE A CA 1
ATOM 682 C C . ILE A 1 85 ? -23.246 4.681 -7.168 1.00 64.19 85 ILE A C 1
ATOM 684 O O . ILE A 1 85 ? -24.294 4.738 -6.527 1.00 64.19 85 ILE A O 1
ATOM 688 N N . VAL A 1 86 ? -22.509 5.756 -7.443 1.00 60.72 86 VAL A N 1
ATOM 689 C CA . VAL A 1 86 ? -23.051 7.111 -7.309 1.00 60.72 86 VAL A CA 1
ATOM 690 C C . VAL A 1 86 ? -23.958 7.317 -8.521 1.00 60.72 86 VAL A C 1
ATOM 692 O O . VAL A 1 86 ? -23.463 7.462 -9.637 1.00 60.72 86 VAL A O 1
ATOM 695 N N . VAL A 1 87 ? -25.268 7.192 -8.302 1.00 48.81 87 VAL A N 1
ATOM 696 C CA . VAL A 1 87 ? -26.319 7.503 -9.286 1.00 48.81 87 VAL A CA 1
ATOM 697 C 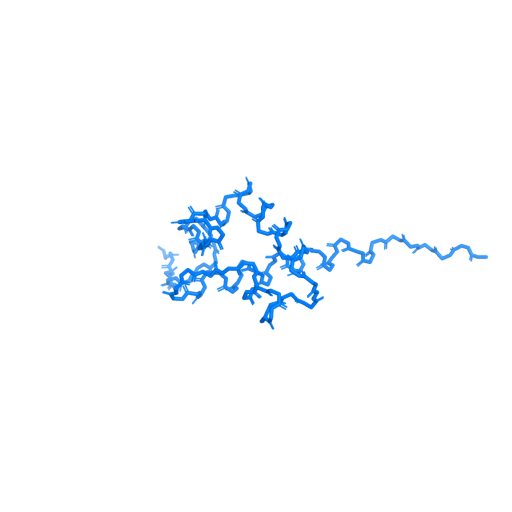C . VAL A 1 87 ? -26.688 8.972 -9.162 1.00 48.81 87 VAL A C 1
ATOM 699 O O . VAL A 1 87 ? -26.839 9.425 -8.004 1.00 48.81 87 VAL A O 1
#

Secondary structure (DSSP, 8-state):
-------SHHHHHHHHHHHHHHHHHH-SS-B-HHHHHHHT-SS-HHHHHHHHHHHHHTTSEEEEETTEEEE-HHHHHHTTTT-----

Radius of gyration: 14.94 Å; chains: 1; bounding box: 48×22×49 Å

pLDDT: mean 86.0, std 16.27, range [38.41, 98.31]